Protein AF-A0A2W4P737-F1 (afdb_monomer)

Secondary structure (DSSP, 8-state):
-----HHHHHHHHHHHHHH--SS-EEEE---SPPPHHHHHHHHHHHTT--EESSS-TT-SEE-----PPTT--SS--S-SSS-EEE-SSTTEEEE------HHHHHHHHHHHHHHHHTT-HHHHHHHHHHHSTT---SSS---HHHHHHHHHHHGGGS----------------

Nearest PDB structures (foldseek):
  5bju-assembly1_B  TM=9.448E-01  e=8.259E-07  Campylobacter jejuni
  5bjw-assembly1_B  TM=9.122E-01  e=4.864E-07  Campylobacter jejuni
  5bju-assembly1_A  TM=9.156E-01  e=8.259E-07  Campylobacter jejuni
  7w3m-assembly1_W  TM=4.628E-01  e=6.540E+00  Homo sapiens

Foldseek 3Di:
DFDDDPVVVVVLVVVVVVVDPPPWDKFFQRDDDDDVVVVVQVVCVVVVFHECDPVRVVTDHYDDDPDADFPRDPDDDSDPDDAWDDDPDNRMITHDDDDDDPVVVVVLVVQLVVCVVVVVVVSNVVSCVVHPPPDDRPDPDDPVVVVVVVVVVVCVVDDDDDDPPPDDPDDDDD

pLDDT: mean 81.76, std 18.3, range [35.66, 97.19]

Structure (mmCIF, N/CA/C/O backbone):
data_AF-A0A2W4P737-F1
#
_entry.id   AF-A0A2W4P737-F1
#
loop_
_atom_site.group_PDB
_atom_site.id
_atom_site.type_symbol
_atom_site.label_atom_id
_atom_site.label_alt_id
_atom_site.label_comp_id
_atom_site.label_asym_id
_atom_site.label_entity_id
_atom_site.label_seq_id
_atom_site.pdbx_PDB_ins_code
_atom_site.Cartn_x
_atom_site.Cartn_y
_atom_site.Cartn_z
_atom_site.occupancy
_atom_site.B_iso_or_equiv
_atom_site.auth_seq_id
_atom_site.auth_comp_id
_atom_site.auth_asym_id
_atom_site.auth_atom_id
_atom_site.pdbx_PDB_model_num
ATOM 1 N N . ARG A 1 1 ? -3.225 -4.286 7.328 1.00 90.88 1 ARG A N 1
ATOM 2 C CA . ARG A 1 1 ? -2.790 -3.163 6.454 1.00 90.88 1 ARG A CA 1
ATOM 3 C C . ARG A 1 1 ? -1.693 -2.384 7.166 1.00 90.88 1 ARG A C 1
ATOM 5 O O . ARG A 1 1 ? -1.602 -2.495 8.383 1.00 90.88 1 ARG A O 1
ATOM 12 N N . TYR A 1 2 ? -0.887 -1.615 6.442 1.00 92.12 2 TYR A N 1
ATOM 13 C CA . TYR A 1 2 ? 0.085 -0.695 7.033 1.00 92.12 2 TYR A CA 1
ATOM 14 C C . TYR A 1 2 ? -0.472 0.723 7.023 1.00 92.12 2 TYR A C 1
ATOM 16 O O . TYR A 1 2 ? -1.213 1.083 6.109 1.00 92.12 2 TYR A O 1
ATOM 24 N N . PHE A 1 3 ? -0.137 1.504 8.043 1.00 92.56 3 PHE A N 1
ATOM 25 C CA . PHE A 1 3 ? -0.586 2.882 8.179 1.00 92.56 3 PHE A CA 1
ATOM 26 C C . PHE A 1 3 ? 0.599 3.746 8.577 1.00 92.56 3 PHE A C 1
ATOM 28 O O . PHE A 1 3 ? 1.434 3.338 9.377 1.00 92.56 3 PHE A O 1
ATOM 35 N N . MET A 1 4 ? 0.635 4.944 8.021 1.00 94.19 4 MET A N 1
ATOM 36 C CA . MET A 1 4 ? 1.578 5.998 8.356 1.00 94.19 4 MET A CA 1
ATOM 37 C C . MET A 1 4 ? 0.827 7.315 8.215 1.00 94.19 4 MET A C 1
ATOM 39 O O . MET A 1 4 ? -0.111 7.409 7.412 1.00 94.19 4 MET A O 1
ATOM 43 N N . THR A 1 5 ? 1.182 8.322 9.006 1.00 94.94 5 THR A N 1
ATOM 44 C CA . THR A 1 5 ? 0.545 9.628 8.847 1.00 94.94 5 THR A CA 1
ATOM 45 C C . THR A 1 5 ? 1.003 10.284 7.543 1.00 94.94 5 THR A C 1
ATOM 47 O O . THR A 1 5 ? 2.094 10.024 7.034 1.00 94.94 5 THR A O 1
ATOM 50 N N . ILE A 1 6 ? 0.164 11.157 6.985 1.00 96.56 6 ILE A N 1
ATOM 51 C CA . ILE A 1 6 ? 0.486 11.868 5.741 1.00 96.56 6 ILE A CA 1
ATOM 52 C C . ILE A 1 6 ? 1.785 12.687 5.870 1.00 96.56 6 ILE A C 1
ATOM 54 O O . ILE A 1 6 ? 2.612 12.591 4.957 1.00 96.56 6 ILE A O 1
ATOM 58 N N . PRO A 1 7 ? 2.019 13.463 6.953 1.00 96.88 7 PRO A N 1
ATOM 59 C CA . PRO A 1 7 ? 3.258 14.226 7.097 1.00 96.88 7 PRO A CA 1
ATOM 60 C C . PRO A 1 7 ? 4.503 13.337 7.159 1.00 96.88 7 PRO A C 1
ATOM 62 O O . PRO A 1 7 ? 5.482 13.637 6.481 1.00 96.88 7 PRO A O 1
ATOM 65 N N . GLU A 1 8 ? 4.447 12.225 7.901 1.00 95.06 8 GLU A N 1
ATOM 66 C CA . GLU A 1 8 ? 5.549 11.256 7.980 1.00 95.06 8 GLU A CA 1
ATOM 67 C C . GLU A 1 8 ? 5.875 10.680 6.599 1.00 95.06 8 GLU A C 1
ATOM 69 O O . GLU A 1 8 ? 7.014 10.774 6.143 1.00 95.06 8 GLU A O 1
ATOM 74 N N . ALA A 1 9 ? 4.869 10.155 5.891 1.00 95.06 9 ALA A N 1
ATOM 75 C CA . ALA A 1 9 ? 5.066 9.568 4.568 1.00 95.06 9 ALA A CA 1
ATOM 76 C C . ALA A 1 9 ? 5.629 10.593 3.574 1.00 95.06 9 ALA A C 1
ATOM 78 O O . ALA A 1 9 ? 6.574 10.307 2.841 1.00 95.06 9 ALA A O 1
ATOM 79 N N . SER A 1 10 ? 5.091 11.814 3.584 1.00 96.75 10 SER A N 1
ATOM 80 C CA . SER A 1 10 ? 5.538 12.888 2.691 1.00 96.75 10 SER A CA 1
ATOM 81 C C . SER A 1 10 ? 6.989 13.290 2.968 1.00 96.75 10 SER A C 1
ATOM 83 O O . SER A 1 10 ? 7.765 13.478 2.032 1.00 96.75 10 SER A O 1
ATOM 85 N N . GLN A 1 11 ? 7.380 13.386 4.242 1.00 96.31 11 GLN A N 1
ATOM 86 C CA . GLN A 1 11 ? 8.752 13.704 4.632 1.00 96.31 11 GLN A CA 1
ATOM 87 C C . GLN A 1 11 ? 9.732 12.615 4.184 1.00 96.31 11 GLN A C 1
ATOM 89 O O . GLN A 1 11 ? 10.778 12.936 3.616 1.00 96.31 11 GLN A O 1
ATOM 94 N N . LEU A 1 12 ? 9.377 11.342 4.377 1.00 95.88 12 LEU A N 1
ATOM 95 C CA . LEU A 1 12 ? 10.201 10.216 3.935 1.00 95.88 12 LEU A CA 1
ATOM 96 C C . LEU A 1 12 ? 10.351 10.177 2.410 1.00 95.88 12 LEU A C 1
ATOM 98 O O . LEU A 1 12 ? 11.446 9.929 1.914 1.00 95.88 12 LEU A O 1
ATOM 102 N N . VAL A 1 13 ? 9.288 10.482 1.659 1.00 95.75 13 VAL A N 1
ATOM 103 C CA . VAL A 1 13 ? 9.344 10.571 0.189 1.00 95.75 13 VAL A CA 1
ATOM 104 C C . VAL A 1 13 ? 10.296 11.680 -0.266 1.00 95.75 13 VAL A C 1
ATOM 106 O O . VAL A 1 13 ? 11.114 11.454 -1.158 1.00 95.75 13 VAL A O 1
ATOM 109 N N . LEU A 1 14 ? 10.239 12.862 0.357 1.00 96.12 14 LEU A N 1
ATOM 110 C CA . LEU A 1 14 ? 11.146 13.970 0.029 1.00 96.12 14 LEU A CA 1
ATOM 111 C C . LEU A 1 14 ? 12.608 13.624 0.340 1.00 96.12 14 LEU A C 1
ATOM 113 O O . LEU A 1 14 ? 13.496 13.900 -0.468 1.00 96.12 14 LEU A O 1
ATOM 117 N N . GLN A 1 15 ? 12.859 12.984 1.483 1.00 95.62 15 GLN A N 1
ATOM 118 C CA . GLN A 1 15 ? 14.195 12.524 1.862 1.00 95.62 15 GLN A CA 1
ATOM 119 C C . GLN A 1 15 ? 14.719 11.456 0.898 1.00 95.62 15 GLN A C 1
ATOM 121 O O . GLN A 1 15 ? 15.835 11.596 0.401 1.00 95.62 15 GLN A O 1
ATOM 126 N N . ALA A 1 16 ? 13.906 10.454 0.554 1.00 94.75 16 ALA A N 1
ATOM 127 C CA . ALA A 1 16 ? 14.262 9.439 -0.436 1.00 94.75 16 ALA A CA 1
ATOM 128 C C . ALA A 1 16 ? 14.607 10.077 -1.792 1.00 94.75 16 ALA A C 1
ATOM 130 O O . ALA A 1 16 ? 15.622 9.742 -2.400 1.00 94.75 16 ALA A O 1
ATOM 131 N N . GLY A 1 17 ? 13.817 11.068 -2.224 1.00 93.75 17 GLY A N 1
ATOM 132 C CA . GLY A 1 17 ? 14.089 11.843 -3.433 1.00 93.75 17 GLY A CA 1
ATOM 133 C C . GLY A 1 17 ? 15.436 12.571 -3.398 1.00 93.75 17 GLY A C 1
ATOM 134 O O . GLY A 1 17 ? 16.145 12.578 -4.399 1.00 93.75 17 GLY A O 1
ATOM 135 N N . SER A 1 18 ? 15.833 13.122 -2.246 1.00 93.94 1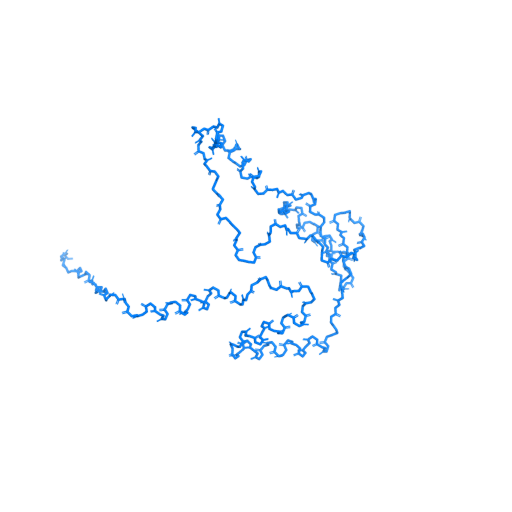8 SER A N 1
ATOM 136 C CA . SER A 1 18 ? 17.140 13.781 -2.087 1.00 93.94 18 SER A CA 1
ATOM 137 C C . SER A 1 18 ? 18.336 12.817 -2.126 1.00 93.94 18 SER A C 1
ATOM 139 O O . SER A 1 18 ? 19.442 13.229 -2.466 1.00 93.94 18 SER A O 1
ATOM 141 N N . MET A 1 19 ? 18.117 11.535 -1.807 1.00 92.25 19 MET A N 1
ATOM 142 C CA . MET A 1 19 ? 19.141 10.480 -1.814 1.00 92.25 19 MET A CA 1
ATOM 143 C C . MET A 1 19 ? 19.290 9.793 -3.178 1.00 92.25 19 MET A C 1
ATOM 145 O O . MET A 1 19 ? 20.258 9.058 -3.397 1.00 92.25 19 MET A O 1
ATOM 149 N N . ALA A 1 20 ? 18.327 9.993 -4.080 1.00 91.38 20 ALA A N 1
ATOM 150 C CA . ALA A 1 20 ? 18.249 9.297 -5.355 1.00 91.38 20 ALA A CA 1
ATOM 151 C C . ALA A 1 20 ? 19.401 9.686 -6.296 1.00 91.38 20 ALA A C 1
ATOM 153 O O . ALA A 1 20 ? 19.701 10.864 -6.495 1.00 91.38 20 ALA A O 1
ATOM 154 N N . LYS A 1 21 ? 20.009 8.685 -6.939 1.00 86.44 21 LYS A N 1
ATOM 155 C CA . LYS A 1 21 ? 21.045 8.852 -7.975 1.00 86.44 21 LYS A CA 1
ATOM 156 C C . LYS A 1 21 ? 20.550 8.474 -9.375 1.00 86.44 21 LYS A C 1
ATOM 158 O O . LYS A 1 21 ? 21.302 8.585 -10.340 1.00 86.44 21 LYS A O 1
ATOM 163 N N . GLY A 1 22 ? 19.276 8.096 -9.482 1.00 84.19 22 GLY A N 1
ATOM 164 C CA . GLY A 1 22 ? 18.598 7.733 -10.722 1.00 84.19 22 GLY A CA 1
ATOM 165 C C . GLY A 1 22 ? 18.408 6.223 -10.837 1.00 84.19 22 GLY A C 1
ATOM 166 O O . GLY A 1 22 ? 19.346 5.454 -10.665 1.00 84.19 22 GLY A O 1
ATOM 167 N N . GLY A 1 23 ? 17.173 5.802 -11.120 1.00 83.31 23 GLY A N 1
ATOM 168 C CA . GLY A 1 23 ? 16.805 4.384 -11.207 1.00 83.31 23 GLY A CA 1
ATOM 169 C C . GLY A 1 23 ? 16.661 3.670 -9.857 1.00 83.31 23 GLY A C 1
ATOM 170 O O . GLY A 1 23 ? 16.370 2.479 -9.844 1.00 83.31 23 GLY A O 1
ATOM 171 N N . ASP A 1 24 ? 16.840 4.372 -8.733 1.00 88.75 24 ASP A N 1
ATOM 172 C CA . ASP A 1 24 ? 16.618 3.806 -7.402 1.00 88.75 24 ASP A CA 1
ATOM 173 C C . ASP A 1 24 ? 15.117 3.603 -7.140 1.00 88.75 24 ASP A C 1
ATOM 175 O O . ASP A 1 24 ? 14.299 4.500 -7.363 1.00 88.75 24 ASP A O 1
ATOM 179 N N . VAL A 1 25 ? 14.768 2.433 -6.609 1.00 90.25 25 VAL A N 1
ATOM 180 C CA . VAL A 1 25 ? 13.436 2.144 -6.073 1.00 90.25 25 VAL A CA 1
ATOM 181 C C . VAL A 1 25 ? 13.541 2.162 -4.555 1.00 90.25 25 VAL A C 1
ATOM 183 O O . VAL A 1 25 ? 14.294 1.382 -3.974 1.00 90.25 25 VAL A O 1
ATOM 186 N N . PHE A 1 26 ? 12.808 3.061 -3.902 1.00 91.50 26 PHE A N 1
ATOM 187 C CA . PHE A 1 26 ? 12.788 3.151 -2.444 1.00 91.50 26 PHE A CA 1
ATOM 188 C C . PHE A 1 26 ? 11.542 2.495 -1.862 1.00 91.50 26 PHE A C 1
ATOM 190 O O . PHE A 1 26 ? 10.449 2.597 -2.418 1.00 91.50 26 PHE A O 1
ATOM 197 N N . VAL A 1 27 ? 11.718 1.856 -0.710 1.00 91.00 27 VAL A N 1
ATOM 198 C CA . VAL A 1 27 ? 10.652 1.254 0.087 1.00 91.00 27 VAL A CA 1
ATOM 199 C C . VAL A 1 27 ? 10.709 1.853 1.480 1.00 91.00 27 VAL A C 1
ATOM 201 O O . VAL A 1 27 ? 11.774 1.931 2.092 1.00 91.00 27 VAL A O 1
ATOM 204 N N . LEU A 1 28 ? 9.554 2.284 1.974 1.00 92.19 28 LEU A N 1
ATOM 205 C CA . LEU A 1 28 ? 9.437 2.855 3.306 1.00 92.19 28 LEU A CA 1
ATOM 206 C C . LEU A 1 28 ? 9.148 1.754 4.323 1.00 92.19 28 LEU A C 1
ATOM 208 O O . LEU A 1 28 ? 8.287 0.901 4.098 1.00 92.19 28 LEU A O 1
ATOM 212 N N . ASP A 1 29 ? 9.848 1.794 5.453 1.00 90.00 29 ASP A N 1
ATOM 213 C CA . ASP A 1 29 ? 9.465 0.989 6.606 1.00 90.00 29 ASP A CA 1
ATOM 214 C C . ASP A 1 29 ? 8.196 1.585 7.226 1.00 90.00 29 ASP A C 1
ATOM 216 O O . ASP A 1 29 ? 8.200 2.677 7.797 1.00 90.00 29 ASP A O 1
ATOM 220 N N . MET A 1 30 ? 7.092 0.854 7.086 1.00 90.62 30 MET A N 1
ATOM 221 C CA . MET A 1 30 ? 5.780 1.245 7.598 1.00 90.62 30 MET A CA 1
ATOM 222 C C . MET A 1 30 ? 5.506 0.687 9.004 1.00 90.62 30 MET A C 1
ATOM 224 O O . MET A 1 30 ? 4.382 0.782 9.505 1.00 90.62 30 MET A O 1
ATOM 228 N N . GLY A 1 31 ? 6.500 0.059 9.635 1.00 88.38 31 GLY A N 1
ATOM 229 C CA . GLY A 1 31 ? 6.384 -0.543 10.953 1.00 88.38 31 GLY A CA 1
ATOM 230 C C . GLY A 1 31 ? 5.480 -1.776 10.972 1.00 88.38 31 GLY A C 1
ATOM 231 O O . GLY A 1 31 ? 5.469 -2.601 10.058 1.00 88.38 31 GLY A O 1
ATOM 232 N N . LYS A 1 32 ? 4.727 -1.950 12.064 1.00 90.12 32 LYS A N 1
ATOM 233 C CA . LYS A 1 32 ? 3.882 -3.136 12.264 1.00 90.12 32 LYS A CA 1
ATOM 234 C C . LYS A 1 32 ? 2.541 -2.985 11.537 1.00 90.12 32 LYS A C 1
ATOM 236 O O . LYS A 1 32 ? 1.908 -1.935 11.652 1.00 90.12 32 LYS A O 1
ATOM 241 N N . PRO A 1 33 ? 2.048 -4.036 10.858 1.00 92.00 33 PRO A N 1
ATOM 242 C CA . PRO A 1 33 ? 0.722 -3.994 10.265 1.00 92.00 33 PRO A CA 1
ATOM 243 C C . PRO A 1 33 ? -0.351 -3.912 11.356 1.00 92.00 33 PRO A C 1
ATOM 245 O O . PRO A 1 33 ? -0.258 -4.552 12.403 1.00 92.00 33 PRO A O 1
ATOM 248 N N . VAL A 1 34 ? -1.411 -3.165 11.069 1.00 91.88 34 VAL A N 1
ATOM 249 C CA . VAL A 1 34 ? -2.599 -3.030 11.913 1.00 91.88 34 VAL A CA 1
ATOM 250 C C . VAL A 1 34 ? -3.720 -3.900 11.343 1.00 91.88 34 VAL A C 1
ATOM 252 O O . VAL A 1 34 ? -3.975 -3.901 10.126 1.00 91.88 34 VAL A O 1
ATOM 255 N N . LYS A 1 35 ? -4.392 -4.655 12.219 1.00 93.94 35 LYS A N 1
ATOM 256 C CA . LYS A 1 35 ? -5.599 -5.411 11.870 1.00 93.94 35 LYS A CA 1
ATOM 257 C C . LYS A 1 35 ? -6.779 -4.452 11.726 1.00 93.94 35 LYS A C 1
ATOM 259 O O . LYS A 1 35 ? -6.987 -3.585 12.569 1.00 93.94 35 LYS A O 1
ATOM 264 N N . ILE A 1 36 ? -7.561 -4.624 10.663 1.00 94.50 36 ILE A N 1
ATOM 265 C CA . ILE A 1 36 ? -8.721 -3.760 10.395 1.00 94.50 36 ILE A CA 1
ATOM 266 C C . ILE A 1 36 ? -9.813 -3.941 11.455 1.00 94.50 36 ILE A C 1
ATOM 268 O O . ILE A 1 36 ? -10.448 -2.962 11.831 1.00 94.50 36 ILE A O 1
ATOM 272 N N . GLU A 1 37 ? -9.973 -5.151 11.998 1.00 94.56 37 GLU A N 1
ATOM 273 C CA . GLU A 1 37 ? -10.891 -5.402 13.115 1.00 94.56 37 GLU A CA 1
ATOM 274 C C . GLU A 1 37 ? -10.530 -4.562 14.351 1.00 94.56 37 GLU A C 1
ATOM 276 O O . GLU A 1 37 ? -11.380 -3.848 14.883 1.00 94.56 37 GLU A O 1
ATOM 281 N N . ASP A 1 38 ? -9.259 -4.588 14.770 1.00 94.94 38 ASP A N 1
ATOM 282 C CA . ASP A 1 38 ? -8.784 -3.823 15.930 1.00 94.94 38 ASP A CA 1
ATOM 283 C C . ASP A 1 38 ? -8.986 -2.317 15.721 1.00 94.94 38 ASP A C 1
ATOM 285 O O . ASP A 1 38 ? -9.385 -1.600 16.642 1.00 94.94 38 ASP A O 1
ATOM 289 N N . LEU A 1 39 ? -8.748 -1.836 14.495 1.00 95.25 39 LEU A N 1
ATOM 290 C CA . LEU A 1 39 ? -8.988 -0.444 14.125 1.00 95.25 39 LEU A CA 1
ATOM 291 C C . LEU A 1 39 ? -10.473 -0.079 14.242 1.00 95.25 39 LEU A C 1
ATOM 293 O O . LEU A 1 39 ? -10.793 0.925 14.876 1.00 95.25 39 LEU A O 1
ATOM 297 N N . ALA A 1 40 ? -11.373 -0.895 13.687 1.00 95.94 40 ALA A N 1
ATOM 298 C CA . ALA A 1 40 ? -12.815 -0.660 13.744 1.00 95.94 40 ALA A C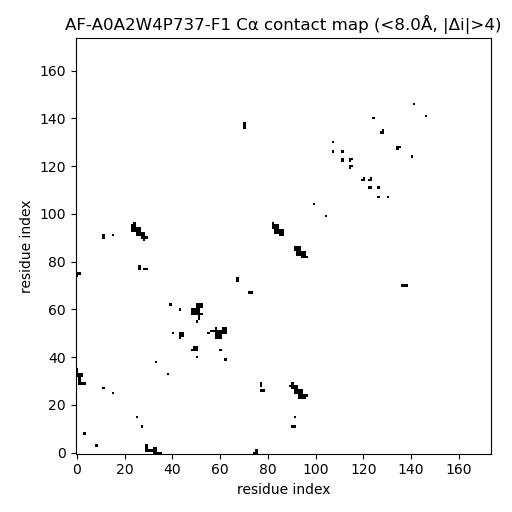A 1
ATOM 299 C C . ALA A 1 40 ? -13.321 -0.618 15.193 1.00 95.94 40 ALA A C 1
ATOM 301 O O . ALA A 1 40 ? -13.988 0.339 15.589 1.00 95.94 40 ALA A O 1
ATOM 302 N N . ARG A 1 41 ? -12.921 -1.596 16.018 1.00 96.12 41 ARG A N 1
ATOM 303 C CA . ARG A 1 41 ? -13.245 -1.607 17.452 1.00 96.12 41 ARG A CA 1
ATOM 304 C C . ARG A 1 41 ? -12.724 -0.346 18.129 1.00 96.12 41 ARG A C 1
ATOM 306 O O . ARG A 1 41 ? -13.470 0.306 18.852 1.00 96.12 41 ARG A O 1
ATOM 313 N N . ARG A 1 42 ? -11.470 0.044 17.888 1.00 95.88 42 ARG A N 1
ATOM 314 C CA . ARG A 1 42 ? -10.889 1.248 18.499 1.00 95.88 42 ARG A CA 1
ATOM 315 C C . ARG A 1 42 ? -11.627 2.524 18.096 1.00 95.88 42 ARG A C 1
ATOM 317 O O . ARG A 1 42 ? -11.829 3.380 18.950 1.00 95.88 42 ARG A O 1
ATOM 324 N N . MET A 1 43 ? -12.053 2.644 16.840 1.00 96.75 43 MET A N 1
ATOM 325 C CA . MET A 1 43 ? -12.845 3.787 16.373 1.00 96.75 43 MET A CA 1
ATOM 326 C C . MET A 1 43 ? -14.190 3.890 17.099 1.00 96.75 43 MET A C 1
ATOM 328 O O . MET A 1 43 ? -14.549 4.984 17.520 1.00 96.75 43 MET A O 1
ATOM 332 N N . ILE A 1 44 ? -14.888 2.768 17.303 1.00 97.00 44 ILE A N 1
ATOM 333 C CA . ILE A 1 44 ? -16.156 2.728 18.054 1.00 97.00 44 ILE A CA 1
ATOM 334 C C . ILE A 1 44 ? -15.949 3.255 19.484 1.00 97.00 44 ILE A C 1
ATOM 336 O O . ILE A 1 44 ? -16.623 4.197 19.899 1.00 97.00 44 ILE A O 1
ATOM 340 N N . HI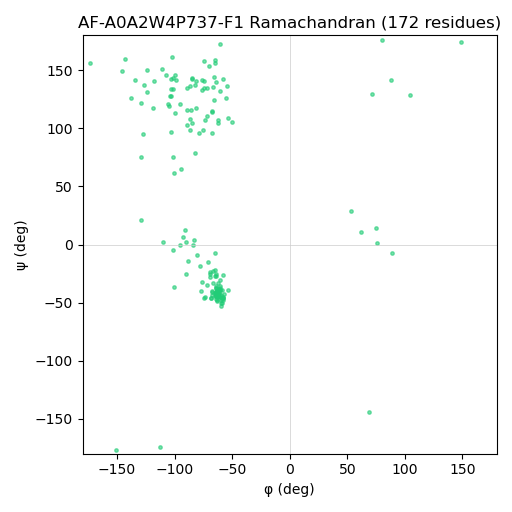S A 1 45 ? -14.939 2.738 20.193 1.00 95.81 45 HIS A N 1
ATOM 341 C CA . HIS A 1 45 ? -14.637 3.167 21.564 1.00 95.81 45 HIS A CA 1
ATOM 342 C C . HIS A 1 45 ? -14.215 4.641 21.655 1.00 95.81 45 HIS A C 1
ATOM 344 O O . HIS A 1 45 ? -14.586 5.329 22.602 1.00 95.81 45 HIS A O 1
ATOM 350 N N . LEU A 1 46 ? -13.450 5.150 20.681 1.00 96.31 46 LEU A N 1
ATOM 351 C CA . LEU A 1 46 ? -13.032 6.559 20.648 1.00 96.31 46 LEU A CA 1
ATOM 352 C C . LEU A 1 46 ? -14.210 7.527 20.488 1.00 96.31 46 LEU A C 1
ATOM 354 O O . LEU A 1 46 ? -14.114 8.667 20.931 1.00 96.31 46 LEU A O 1
ATOM 358 N N . MET A 1 47 ? -15.314 7.072 19.893 1.00 96.06 47 MET A N 1
ATOM 359 C CA . MET A 1 47 ? -16.557 7.842 19.794 1.00 96.06 47 MET A CA 1
ATOM 360 C C . MET A 1 47 ? -17.426 7.733 21.056 1.00 96.06 47 MET A C 1
ATOM 362 O O . MET A 1 47 ? -18.526 8.276 21.083 1.00 96.06 47 MET A O 1
ATOM 366 N N . GLY A 1 48 ? -16.949 7.045 22.101 1.00 96.06 48 GLY A N 1
ATOM 367 C CA . GLY A 1 48 ? -17.696 6.812 23.339 1.00 96.06 48 GLY A CA 1
ATOM 368 C C . GLY A 1 48 ? -18.798 5.760 23.208 1.00 96.06 48 GLY A C 1
ATOM 369 O O . GLY A 1 48 ? -19.657 5.683 24.081 1.00 96.06 48 GLY A O 1
ATOM 370 N N . LEU A 1 49 ? -18.782 4.970 22.132 1.00 97.19 49 LEU A N 1
ATOM 371 C CA . LEU A 1 49 ? -19.762 3.926 21.847 1.00 97.19 49 LEU A CA 1
ATOM 372 C C . LEU A 1 49 ? -19.191 2.545 22.175 1.00 97.19 49 LEU A C 1
ATOM 374 O O . LEU A 1 49 ? -17.975 2.349 22.261 1.00 97.19 49 LEU A O 1
ATOM 378 N N . THR A 1 50 ? -20.077 1.571 22.336 1.00 96.56 50 THR A N 1
ATOM 379 C CA . THR A 1 50 ? -19.730 0.188 22.659 1.00 96.56 50 THR A CA 1
ATOM 380 C C . THR A 1 50 ? -19.940 -0.736 21.466 1.00 96.56 50 THR A C 1
ATOM 382 O O . THR A 1 50 ? -20.837 -0.554 20.641 1.00 96.56 50 THR A O 1
ATOM 385 N N . VAL A 1 51 ? -19.076 -1.745 21.357 1.00 96.69 51 VAL A N 1
ATOM 386 C CA . VAL A 1 51 ? -19.225 -2.778 20.330 1.00 96.69 51 VAL A CA 1
ATOM 387 C C . VAL A 1 51 ? -20.334 -3.731 20.757 1.00 96.69 51 VAL A C 1
ATOM 389 O O . VAL A 1 51 ? -20.353 -4.190 21.901 1.00 96.69 51 VAL A O 1
ATOM 392 N N . LYS A 1 52 ? -21.237 -4.029 19.827 1.00 96.69 52 LYS A N 1
ATOM 393 C CA . LYS A 1 52 ? -22.260 -5.058 19.964 1.00 96.69 52 LYS A CA 1
ATOM 394 C C . LYS A 1 52 ? -21.681 -6.407 19.550 1.00 96.69 52 LYS A C 1
ATOM 396 O O . LYS A 1 52 ? -21.303 -6.587 18.391 1.00 96.69 52 LYS A O 1
ATOM 401 N N . ASP A 1 53 ? -21.593 -7.334 20.497 1.00 93.94 53 ASP A N 1
ATOM 402 C CA . ASP A 1 53 ? -21.122 -8.706 20.284 1.00 93.94 53 ASP A CA 1
ATOM 403 C C . ASP A 1 53 ? -21.771 -9.685 21.280 1.00 93.94 53 ASP A C 1
ATOM 405 O O . ASP A 1 53 ? -22.637 -9.306 22.065 1.00 93.94 53 ASP A O 1
ATOM 409 N N . GLU A 1 54 ? -21.381 -10.962 21.248 1.00 92.75 54 GLU A N 1
ATOM 410 C CA . GLU A 1 54 ? -21.958 -12.006 22.113 1.00 92.75 54 GLU A CA 1
ATOM 411 C C . GLU A 1 54 ? -21.825 -11.709 23.616 1.00 92.75 54 GLU A C 1
ATOM 413 O O . GLU A 1 54 ? -22.625 -12.198 24.414 1.00 92.75 54 GLU A O 1
ATOM 418 N N . ARG A 1 55 ? -20.813 -10.928 24.019 1.00 93.12 55 ARG A N 1
ATOM 419 C CA . ARG A 1 55 ? -20.577 -10.560 25.423 1.00 93.12 55 ARG A CA 1
ATOM 420 C C . ARG A 1 55 ? -21.293 -9.270 25.805 1.00 93.12 55 ARG A C 1
ATOM 422 O O . ARG A 1 55 ? -21.580 -9.080 26.983 1.00 93.12 55 ARG A O 1
ATOM 429 N N . ASN A 1 56 ? -21.564 -8.406 24.830 1.00 93.62 56 ASN A N 1
ATOM 430 C CA . ASN A 1 56 ? -22.293 -7.155 24.995 1.00 93.62 56 ASN A CA 1
ATOM 431 C C . ASN A 1 56 ? -23.430 -7.051 23.958 1.00 93.62 56 ASN A C 1
ATOM 433 O O . ASN A 1 56 ? -23.302 -6.318 22.970 1.00 93.62 56 ASN A O 1
ATOM 437 N N . PRO A 1 57 ? -24.539 -7.794 24.146 1.00 93.94 57 PRO A N 1
ATOM 438 C CA . PRO A 1 57 ? -25.636 -7.831 23.178 1.00 93.94 57 PRO A CA 1
ATOM 439 C C . PRO A 1 57 ? -26.377 -6.492 23.053 1.00 93.94 57 PRO A C 1
ATOM 441 O O . PRO A 1 57 ? -26.964 -6.226 22.004 1.00 93.94 57 PRO A O 1
ATOM 444 N N . ASP A 1 58 ? -26.307 -5.641 24.079 1.00 95.69 58 ASP A N 1
ATOM 445 C CA . ASP A 1 58 ? -26.922 -4.308 24.119 1.00 95.69 58 ASP A CA 1
ATOM 446 C C . ASP A 1 58 ? -25.985 -3.195 23.607 1.00 95.69 58 ASP A C 1
ATOM 448 O O . ASP A 1 58 ? -26.256 -2.013 23.807 1.00 95.69 58 ASP A O 1
ATOM 452 N N . GLY A 1 59 ? -24.867 -3.555 22.964 1.00 94.56 59 GLY A N 1
ATOM 453 C CA . GLY A 1 59 ? -23.918 -2.584 22.427 1.00 94.56 59 GLY A CA 1
ATOM 454 C C . GLY A 1 59 ? -24.480 -1.716 21.296 1.00 94.56 59 GLY A C 1
ATOM 455 O O . GLY A 1 59 ? -25.432 -2.086 20.605 1.00 94.56 59 GLY A O 1
ATOM 456 N N . ASP A 1 60 ? -23.843 -0.568 21.072 1.00 97.06 60 ASP A N 1
ATOM 457 C CA . ASP A 1 60 ? -24.328 0.463 20.146 1.00 97.06 60 ASP A CA 1
ATOM 458 C C . ASP A 1 60 ? -24.077 0.120 18.669 1.00 97.06 60 ASP A C 1
ATOM 460 O O . ASP A 1 60 ? -24.914 0.396 17.808 1.00 97.06 60 ASP A O 1
ATOM 464 N N . ILE A 1 61 ? -22.908 -0.456 18.354 1.00 96.88 61 ILE A N 1
ATOM 465 C CA . ILE A 1 61 ? -22.461 -0.697 16.971 1.00 96.88 61 ILE A CA 1
ATOM 466 C C . ILE A 1 61 ? -22.018 -2.148 16.780 1.00 96.88 61 ILE A C 1
ATOM 468 O O . ILE A 1 61 ? -21.068 -2.612 17.409 1.00 96.88 61 ILE A O 1
ATOM 472 N N . GLU A 1 62 ? -22.655 -2.843 15.840 1.00 96.25 62 GLU A N 1
ATOM 473 C CA . GLU A 1 62 ? -22.279 -4.191 15.400 1.00 96.25 62 GLU A CA 1
ATOM 474 C C . GLU A 1 62 ? -21.186 -4.160 14.319 1.00 96.25 62 GLU A C 1
ATOM 476 O O . GLU A 1 62 ? -21.198 -3.312 13.424 1.00 96.25 62 GLU A O 1
ATOM 481 N N . ILE A 1 63 ? -20.253 -5.115 14.374 1.00 95.00 63 ILE A N 1
ATOM 482 C CA . ILE A 1 63 ? -19.241 -5.323 13.329 1.00 95.00 63 ILE A CA 1
ATOM 483 C C . ILE A 1 63 ? -19.685 -6.476 12.428 1.00 95.00 63 ILE A C 1
ATOM 485 O O . ILE A 1 63 ? -19.699 -7.631 12.848 1.00 95.00 63 ILE A O 1
ATOM 489 N N . VAL A 1 64 ? -19.989 -6.164 11.167 1.00 94.88 64 VAL A N 1
ATOM 490 C CA . VAL A 1 64 ? -20.413 -7.146 10.159 1.00 94.88 64 VAL A CA 1
ATOM 491 C C . VAL A 1 64 ? -19.274 -7.437 9.183 1.00 94.88 64 VAL A C 1
ATOM 493 O O . VAL A 1 64 ? -18.711 -6.528 8.572 1.00 94.88 64 VAL A O 1
ATOM 496 N N . TYR A 1 65 ? -18.961 -8.718 8.990 1.00 94.00 65 TYR A N 1
ATOM 497 C CA . TYR A 1 65 ? -17.952 -9.169 8.033 1.00 94.00 65 TYR A CA 1
ATOM 498 C C . TYR A 1 65 ? -18.577 -9.405 6.655 1.00 94.00 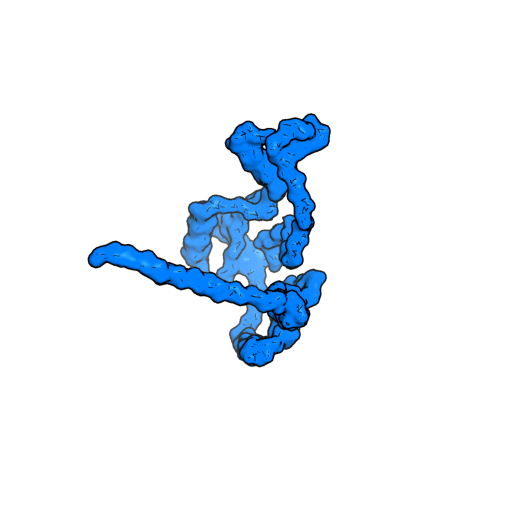65 TYR A C 1
ATOM 500 O O . TYR A 1 65 ? -19.392 -10.306 6.480 1.00 94.00 65 TYR A O 1
ATOM 508 N N . THR A 1 66 ? -18.168 -8.620 5.658 1.00 93.06 66 THR A N 1
ATOM 509 C CA . THR A 1 66 ? -18.700 -8.688 4.282 1.00 93.06 66 THR A CA 1
ATOM 510 C C . THR A 1 66 ? -17.863 -9.546 3.328 1.00 93.06 66 THR A C 1
ATOM 512 O O . THR A 1 66 ? -18.223 -9.700 2.163 1.00 93.06 66 THR A O 1
ATOM 515 N N . GLY A 1 67 ? -16.766 -10.133 3.814 1.00 91.06 67 GLY A N 1
ATOM 516 C CA . GLY A 1 67 ? -15.809 -10.881 2.997 1.00 91.06 67 GLY A CA 1
ATOM 517 C C . GLY A 1 67 ? -14.829 -9.982 2.233 1.00 91.06 67 GLY A C 1
ATOM 518 O O . GLY A 1 67 ? -14.893 -8.755 2.297 1.00 91.06 67 GLY A O 1
ATOM 519 N N . LEU A 1 68 ? -13.880 -10.607 1.535 1.00 87.12 68 LEU A N 1
ATOM 520 C CA . LEU A 1 68 ? -12.896 -9.908 0.704 1.00 87.12 68 LEU A CA 1
ATOM 521 C C . LEU A 1 68 ? -13.499 -9.553 -0.655 1.00 87.12 68 LEU A C 1
ATOM 523 O O . LEU A 1 68 ? -14.211 -10.359 -1.260 1.00 87.12 68 LEU A O 1
ATOM 527 N N . ARG A 1 69 ? -13.180 -8.362 -1.167 1.00 86.31 69 ARG A N 1
ATOM 528 C CA . ARG A 1 69 ? -13.523 -8.001 -2.548 1.00 86.31 69 ARG A CA 1
ATOM 529 C C . ARG A 1 69 ? -12.596 -8.728 -3.532 1.00 86.31 69 ARG A C 1
ATOM 531 O O . ARG A 1 69 ? -11.487 -9.111 -3.157 1.00 86.31 69 ARG A O 1
ATOM 538 N N . PRO A 1 70 ? -13.000 -8.908 -4.801 1.00 80.50 70 PRO A N 1
ATOM 539 C CA . PRO A 1 70 ? -12.120 -9.497 -5.804 1.00 80.50 70 PRO A CA 1
ATOM 540 C C . PRO A 1 70 ? -10.782 -8.758 -5.906 1.00 80.50 70 PRO A C 1
ATOM 542 O O . PRO A 1 70 ? -10.758 -7.528 -5.921 1.00 80.50 70 PRO A O 1
ATOM 545 N N . ALA A 1 71 ? -9.688 -9.521 -5.984 1.00 80.50 71 ALA A N 1
ATOM 546 C CA . ALA A 1 71 ? -8.305 -9.031 -5.988 1.00 80.50 71 ALA A CA 1
ATOM 547 C C . ALA A 1 71 ? -7.864 -8.268 -4.718 1.00 80.50 71 ALA A C 1
ATOM 549 O O . ALA A 1 71 ? -6.784 -7.676 -4.696 1.00 80.50 71 ALA A O 1
ATOM 550 N N . GLU A 1 72 ? -8.657 -8.288 -3.643 1.00 84.81 72 GLU A N 1
ATOM 551 C CA . GLU A 1 72 ? -8.257 -7.717 -2.362 1.00 84.81 72 GLU A CA 1
ATOM 552 C C . GLU A 1 72 ? -7.373 -8.696 -1.583 1.00 84.81 72 GLU A C 1
ATOM 554 O O . GLU A 1 72 ? -7.811 -9.772 -1.181 1.00 84.81 72 GLU A O 1
ATOM 559 N N . LYS A 1 73 ? -6.125 -8.301 -1.311 1.00 83.19 73 LYS A N 1
ATOM 560 C CA . LYS A 1 73 ? -5.217 -9.094 -0.476 1.00 83.19 73 LYS A CA 1
ATOM 561 C C . LYS A 1 73 ? -5.606 -8.999 1.001 1.00 83.19 73 LYS A C 1
ATOM 563 O O . LYS A 1 73 ? -5.900 -7.907 1.496 1.00 83.19 73 LYS A O 1
ATOM 568 N N . LEU A 1 74 ? -5.518 -10.103 1.745 1.00 82.75 74 LEU A N 1
ATOM 569 C CA . LEU A 1 74 ? -5.691 -10.093 3.207 1.00 82.75 74 LEU A CA 1
ATOM 570 C C . LEU A 1 74 ? -4.491 -9.442 3.925 1.00 82.75 74 LEU A C 1
ATOM 572 O O . LEU A 1 74 ? -4.663 -8.726 4.914 1.00 82.75 74 LEU A O 1
ATOM 576 N N . TYR A 1 75 ? -3.289 -9.631 3.377 1.00 82.81 75 TYR A N 1
ATOM 577 C CA . TYR A 1 75 ? -2.038 -9.049 3.860 1.00 82.81 75 TYR A CA 1
ATOM 578 C C . TYR A 1 75 ? -1.329 -8.317 2.720 1.00 82.81 75 TYR A C 1
ATOM 580 O O . TYR A 1 75 ? -1.273 -8.820 1.602 1.00 82.81 75 TYR A O 1
ATOM 588 N N . GLU A 1 76 ? -0.800 -7.131 3.009 1.00 82.38 76 GLU A N 1
ATOM 589 C CA . GLU A 1 76 ? 0.086 -6.428 2.078 1.00 82.38 76 GLU A CA 1
ATOM 590 C C . GLU A 1 76 ? 1.515 -6.927 2.268 1.00 82.38 76 GLU A C 1
ATOM 592 O O . GLU A 1 76 ? 1.946 -7.163 3.397 1.00 82.38 76 GLU A O 1
ATOM 597 N N . GLU A 1 77 ? 2.256 -7.037 1.174 1.00 75.50 77 GLU A N 1
ATOM 598 C CA . GLU A 1 77 ? 3.690 -7.308 1.190 1.00 75.50 77 GLU A CA 1
ATOM 599 C C . GLU A 1 77 ? 4.409 -5.958 1.099 1.00 75.50 77 GLU A C 1
ATOM 601 O O . GLU A 1 77 ? 4.197 -5.216 0.143 1.00 75.50 77 GLU A O 1
ATOM 606 N N . LEU A 1 78 ? 5.241 -5.611 2.088 1.00 66.19 78 LEU A N 1
ATOM 607 C CA . LEU A 1 78 ? 6.060 -4.389 2.009 1.00 66.19 78 LEU A CA 1
ATOM 608 C C . LEU A 1 78 ? 7.166 -4.507 0.953 1.00 66.19 78 LEU A C 1
ATOM 610 O O . LEU A 1 78 ? 7.634 -3.496 0.441 1.00 66.19 78 LEU A O 1
ATOM 614 N N . LEU A 1 79 ? 7.591 -5.734 0.642 1.00 64.88 79 LEU A N 1
ATOM 615 C CA . LEU A 1 79 ? 8.696 -6.028 -0.260 1.00 64.88 79 LEU A CA 1
ATOM 616 C C . LEU A 1 79 ? 8.328 -7.196 -1.169 1.00 64.88 79 LEU A C 1
ATOM 618 O O . LEU A 1 79 ? 7.986 -8.274 -0.686 1.00 64.88 79 LEU A O 1
ATOM 622 N N . ILE A 1 80 ? 8.454 -6.993 -2.480 1.00 57.44 80 ILE A N 1
ATOM 623 C CA . ILE A 1 80 ? 8.365 -8.060 -3.480 1.00 57.44 80 ILE A CA 1
ATOM 624 C C . ILE A 1 80 ? 9.797 -8.536 -3.765 1.00 57.44 80 ILE A C 1
ATOM 626 O O . ILE A 1 80 ? 10.333 -8.346 -4.844 1.00 57.44 80 ILE A O 1
ATOM 630 N N . GLY A 1 81 ? 10.461 -9.118 -2.763 1.00 59.84 81 GLY A N 1
ATOM 631 C CA . GLY A 1 81 ? 11.822 -9.634 -2.924 1.00 59.84 81 GLY A CA 1
ATOM 632 C C . GLY A 1 81 ? 12.672 -9.567 -1.661 1.00 59.84 81 GLY A C 1
ATOM 633 O O . GLY A 1 81 ? 12.273 -9.023 -0.635 1.00 59.84 81 GLY A O 1
ATOM 634 N N . THR A 1 82 ? 13.873 -10.141 -1.740 1.00 61.28 82 THR A N 1
ATOM 635 C CA . THR A 1 82 ? 14.845 -10.192 -0.633 1.00 61.28 82 THR A CA 1
ATOM 636 C C . THR A 1 82 ? 15.967 -9.163 -0.765 1.00 61.28 82 THR A C 1
ATOM 638 O O . THR A 1 82 ? 16.810 -9.066 0.121 1.00 61.28 82 THR A O 1
ATOM 641 N N . ASN A 1 83 ? 16.022 -8.420 -1.874 1.00 71.69 83 ASN A N 1
ATOM 642 C CA . ASN A 1 83 ? 17.205 -7.658 -2.263 1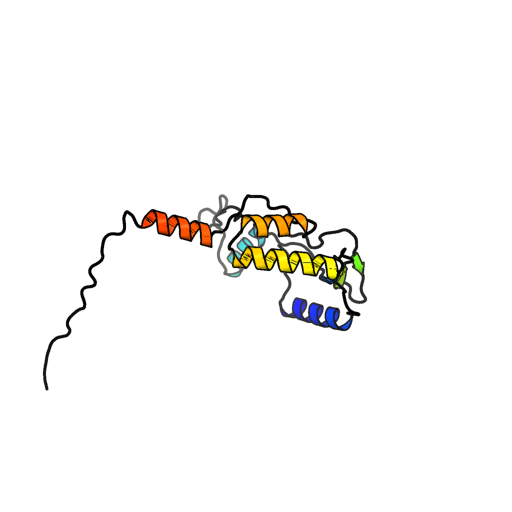.00 71.69 83 ASN A CA 1
ATOM 643 C C . ASN A 1 83 ? 17.077 -6.170 -1.908 1.00 71.69 83 ASN A C 1
ATOM 645 O O . ASN A 1 83 ? 17.069 -5.294 -2.774 1.00 71.69 83 ASN A O 1
ATOM 649 N N . VAL A 1 84 ? 16.946 -5.896 -0.609 1.00 80.88 84 VAL A N 1
ATOM 650 C CA . VAL A 1 84 ? 16.938 -4.534 -0.066 1.00 80.88 84 VAL A CA 1
ATOM 651 C C . VAL A 1 84 ? 18.264 -4.187 0.590 1.00 80.88 84 VAL A C 1
ATOM 653 O O . VAL A 1 84 ? 18.887 -5.000 1.268 1.00 80.88 84 VAL A O 1
ATOM 656 N N . THR A 1 85 ? 18.679 -2.941 0.406 1.00 86.12 85 THR A N 1
ATOM 657 C CA . THR A 1 85 ? 19.838 -2.344 1.070 1.00 86.12 85 THR A CA 1
ATOM 658 C C . THR A 1 85 ? 19.372 -1.170 1.921 1.00 86.12 85 THR A C 1
ATOM 660 O O . THR A 1 85 ? 18.469 -0.432 1.523 1.00 86.12 85 THR A O 1
ATOM 663 N N . GLY A 1 86 ? 19.954 -1.004 3.109 1.00 88.19 86 GLY A N 1
ATOM 664 C CA . GLY A 1 86 ? 19.675 0.162 3.948 1.00 88.19 86 GLY A CA 1
ATOM 665 C C . GLY A 1 86 ? 20.147 1.461 3.289 1.00 88.19 86 GLY A C 1
ATOM 666 O O . GLY A 1 86 ? 21.044 1.449 2.443 1.00 88.19 86 GLY A O 1
ATOM 667 N N . THR A 1 87 ? 19.545 2.580 3.688 1.00 91.19 87 THR A N 1
ATOM 668 C CA . THR A 1 87 ? 20.016 3.930 3.343 1.00 91.19 87 THR A CA 1
ATOM 669 C C . THR A 1 87 ? 20.524 4.649 4.597 1.00 91.19 87 THR A C 1
ATOM 671 O O . THR A 1 87 ? 20.595 4.058 5.674 1.00 91.19 87 THR A O 1
ATOM 674 N N . GLU A 1 88 ? 20.877 5.929 4.472 1.00 90.62 88 GLU A N 1
ATOM 675 C CA . GLU A 1 88 ? 21.247 6.777 5.612 1.00 90.62 88 GLU A CA 1
ATOM 676 C C . GLU A 1 88 ? 20.077 7.014 6.583 1.00 90.62 88 GLU A C 1
ATOM 678 O O . GLU A 1 88 ? 20.305 7.311 7.755 1.00 90.62 88 GLU A O 1
ATOM 683 N N . HIS A 1 89 ? 18.828 6.858 6.126 1.00 93.44 89 HIS A N 1
ATOM 684 C CA . HIS A 1 89 ? 17.645 6.976 6.973 1.00 93.44 89 HIS A CA 1
ATOM 685 C C . HIS A 1 89 ? 17.074 5.588 7.306 1.00 93.44 89 HIS A C 1
ATOM 687 O O . HIS A 1 89 ? 16.763 4.823 6.393 1.00 93.44 89 HIS A O 1
ATOM 693 N N . PRO A 1 90 ? 16.844 5.254 8.590 1.00 91.81 90 PRO A N 1
ATOM 694 C CA . PRO A 1 90 ? 16.453 3.902 9.005 1.00 91.81 90 PRO A CA 1
ATOM 695 C C . PRO A 1 90 ? 15.092 3.458 8.454 1.00 91.81 90 PRO A C 1
ATOM 697 O O . PRO A 1 90 ? 14.868 2.269 8.268 1.00 91.81 90 PRO A O 1
ATOM 700 N N . MET A 1 91 ? 14.196 4.407 8.167 1.00 92.00 91 MET A N 1
ATOM 701 C CA . MET A 1 91 ? 12.874 4.119 7.591 1.00 92.00 91 MET A CA 1
ATOM 702 C C . MET A 1 91 ? 12.844 4.125 6.058 1.00 92.00 91 MET A C 1
ATOM 704 O O . MET A 1 91 ? 11.772 3.984 5.475 1.00 92.00 91 MET A O 1
ATOM 708 N N . ILE A 1 92 ? 13.986 4.338 5.399 1.00 93.38 92 ILE A N 1
ATOM 709 C CA . ILE A 1 92 ? 14.082 4.358 3.939 1.00 93.38 92 ILE A CA 1
ATOM 710 C C . ILE A 1 92 ? 15.036 3.241 3.530 1.00 93.38 92 ILE A C 1
ATOM 712 O O . ILE A 1 92 ? 16.218 3.237 3.872 1.00 93.38 92 ILE A O 1
ATOM 716 N N . MET A 1 93 ? 14.517 2.278 2.784 1.00 91.69 93 MET A N 1
ATOM 717 C CA . MET A 1 93 ? 15.282 1.175 2.216 1.00 91.69 93 MET A CA 1
ATOM 718 C C . MET A 1 93 ? 15.341 1.342 0.705 1.00 91.69 93 MET A C 1
ATOM 720 O O . MET A 1 93 ? 14.419 1.881 0.095 1.00 91.69 93 MET A O 1
ATOM 724 N N . ARG A 1 94 ? 16.407 0.850 0.082 1.00 90.44 94 ARG A N 1
ATOM 725 C CA . ARG A 1 94 ? 16.527 0.791 -1.373 1.00 90.44 94 ARG A CA 1
ATOM 726 C C . ARG A 1 94 ? 16.353 -0.643 -1.852 1.00 90.44 94 ARG A C 1
ATOM 728 O O . ARG A 1 94 ? 17.134 -1.512 -1.464 1.00 90.44 94 ARG A O 1
ATOM 735 N N . ALA A 1 95 ? 15.367 -0.866 -2.709 1.00 88.50 95 ALA A N 1
ATOM 736 C CA . ALA A 1 95 ? 15.128 -2.129 -3.386 1.00 88.50 95 ALA A CA 1
ATOM 737 C C . ALA A 1 95 ? 15.943 -2.211 -4.683 1.00 88.50 95 ALA A C 1
ATOM 739 O O . ALA A 1 95 ? 16.029 -1.248 -5.448 1.00 88.50 95 ALA A O 1
ATOM 740 N N . ILE A 1 96 ? 16.550 -3.374 -4.916 1.00 81.75 96 ILE A N 1
ATOM 741 C CA . ILE A 1 96 ? 17.226 -3.708 -6.169 1.00 81.75 96 ILE A CA 1
ATOM 742 C C . ILE A 1 96 ? 16.301 -4.637 -6.945 1.00 81.75 96 ILE A C 1
ATOM 744 O O . ILE A 1 96 ? 16.286 -5.847 -6.715 1.00 81.75 96 ILE A O 1
ATOM 748 N N . GLU A 1 97 ? 15.540 -4.051 -7.862 1.00 79.31 97 GLU A N 1
ATOM 749 C CA . GLU A 1 97 ? 14.599 -4.778 -8.708 1.00 79.31 97 GLU A CA 1
ATOM 750 C C . GLU A 1 97 ? 15.203 -5.050 -10.092 1.00 79.31 97 GLU A C 1
ATOM 752 O O . GLU A 1 97 ? 15.890 -4.187 -10.656 1.00 79.31 97 GLU A O 1
ATOM 757 N N . PRO A 1 98 ? 14.955 -6.232 -10.681 1.00 80.12 98 PRO A N 1
ATOM 758 C CA . PRO A 1 98 ? 15.280 -6.462 -12.075 1.00 80.12 98 PRO A CA 1
ATOM 759 C C . PRO A 1 98 ? 14.437 -5.534 -12.952 1.00 80.12 98 PRO A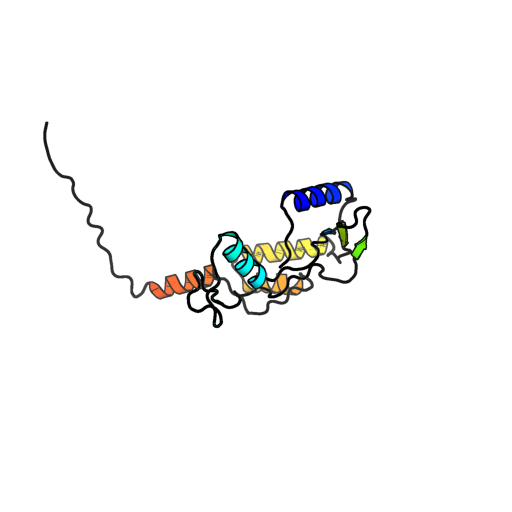 C 1
ATOM 761 O O . PRO A 1 98 ? 13.242 -5.348 -12.728 1.00 80.12 98 PRO A O 1
ATOM 764 N N . HIS A 1 99 ? 15.050 -4.988 -13.996 1.00 85.00 99 HIS A N 1
ATOM 765 C CA . HIS A 1 99 ? 14.351 -4.163 -14.970 1.00 85.00 99 HIS A CA 1
ATOM 766 C C . HIS A 1 99 ? 14.537 -4.721 -16.379 1.00 85.00 99 HIS A C 1
ATOM 768 O O . HIS A 1 99 ? 15.561 -5.321 -16.713 1.00 85.00 99 HIS A O 1
ATOM 774 N N . LEU A 1 100 ? 13.541 -4.493 -17.231 1.00 88.62 100 LEU A N 1
ATOM 775 C CA . LEU A 1 100 ? 13.659 -4.796 -18.651 1.00 88.62 100 LEU A CA 1
ATOM 776 C C . LEU A 1 100 ? 14.513 -3.722 -19.343 1.00 88.62 100 LEU A C 1
ATOM 778 O O . LEU A 1 100 ? 14.385 -2.534 -19.025 1.00 88.62 100 LEU A O 1
ATOM 782 N N . PRO A 1 101 ? 15.373 -4.092 -20.307 1.00 92.69 101 PRO A N 1
ATOM 783 C CA . PRO A 1 101 ? 16.007 -3.122 -21.189 1.00 92.69 101 PRO A CA 1
ATOM 784 C C . PRO A 1 101 ? 14.952 -2.313 -21.950 1.00 92.69 101 PRO A C 1
ATOM 786 O O . PRO A 1 101 ? 13.949 -2.867 -22.406 1.00 92.69 101 PRO A O 1
ATOM 789 N N . TRP A 1 102 ? 15.202 -1.016 -22.148 1.00 93.44 102 TRP A N 1
ATOM 790 C CA . TRP A 1 102 ? 14.243 -0.112 -22.796 1.00 93.44 102 TRP A CA 1
ATOM 791 C C . TRP A 1 102 ? 13.763 -0.611 -24.165 1.00 93.44 102 TRP A C 1
ATOM 793 O O . TRP A 1 102 ? 12.581 -0.511 -24.471 1.00 93.44 102 TRP A O 1
ATOM 803 N N . SER A 1 103 ? 14.649 -1.198 -24.973 1.00 95.00 103 SER A N 1
ATOM 804 C CA . SER A 1 103 ? 14.294 -1.740 -26.290 1.00 95.00 103 SER A CA 1
ATOM 805 C C . SER A 1 103 ? 13.238 -2.846 -26.218 1.00 95.00 103 SER A C 1
ATOM 807 O O . SER A 1 103 ? 12.333 -2.878 -27.047 1.00 95.00 103 SER A O 1
ATOM 809 N N . GLN A 1 104 ? 13.323 -3.722 -25.214 1.00 93.69 104 GLN A N 1
ATOM 810 C CA . GLN A 1 104 ? 12.347 -4.791 -24.997 1.00 93.69 104 GLN A CA 1
ATOM 811 C C . GLN A 1 104 ? 11.039 -4.227 -24.438 1.00 93.69 104 GLN A C 1
ATOM 813 O O . GLN A 1 104 ? 9.964 -4.554 -24.938 1.00 93.69 104 GLN A O 1
ATOM 818 N N . LEU A 1 105 ? 11.127 -3.333 -23.445 1.00 94.19 105 LEU A N 1
ATOM 819 C CA . LEU A 1 105 ? 9.953 -2.703 -22.842 1.00 94.19 105 LEU A CA 1
ATOM 820 C C . LEU A 1 105 ? 9.154 -1.890 -23.870 1.00 94.19 105 LEU A C 1
ATOM 822 O O . LEU A 1 105 ? 7.931 -1.981 -23.900 1.00 94.19 105 LEU A O 1
ATOM 826 N N . LYS A 1 106 ? 9.835 -1.146 -24.749 1.00 96.50 106 LYS A N 1
ATOM 827 C CA . LYS A 1 106 ? 9.205 -0.354 -25.812 1.00 96.50 106 LYS A CA 1
ATOM 828 C C . LYS A 1 106 ? 8.347 -1.220 -26.736 1.00 96.50 106 LYS A C 1
ATOM 830 O O . LYS A 1 106 ? 7.209 -0.850 -26.997 1.00 96.50 106 LYS A O 1
ATOM 835 N N . GLY A 1 107 ? 8.853 -2.380 -27.163 1.00 95.81 107 GLY A N 1
ATOM 836 C CA . GLY A 1 107 ? 8.086 -3.313 -27.995 1.00 95.81 107 GLY A CA 1
ATOM 837 C C . GLY A 1 107 ? 6.831 -3.833 -27.287 1.00 95.81 107 GLY A C 1
ATOM 838 O O . GLY A 1 107 ? 5.748 -3.838 -27.866 1.00 95.81 107 GLY A O 1
ATOM 839 N N . VAL A 1 108 ? 6.943 -4.179 -26.000 1.00 95.50 108 VAL A N 1
ATOM 840 C CA . VAL A 1 108 ? 5.778 -4.598 -25.203 1.00 95.50 108 VAL A CA 1
ATOM 841 C C . VAL A 1 108 ? 4.750 -3.473 -25.067 1.00 95.50 108 VAL A C 1
ATOM 843 O O . VAL A 1 108 ? 3.553 -3.730 -25.180 1.00 95.50 108 VAL A O 1
ATOM 846 N N . LEU A 1 109 ? 5.191 -2.233 -24.835 1.00 96.38 109 LEU A N 1
ATOM 847 C CA . LEU A 1 109 ? 4.297 -1.078 -24.732 1.00 96.38 109 LEU A CA 1
ATOM 848 C C . LEU A 1 109 ? 3.569 -0.807 -26.054 1.00 96.38 109 LEU A C 1
ATOM 850 O O . LEU A 1 109 ? 2.370 -0.546 -26.035 1.00 96.38 109 LEU A O 1
ATOM 854 N N . GLU A 1 110 ? 4.256 -0.919 -27.191 1.00 96.94 110 GLU A N 1
ATOM 855 C CA . GLU A 1 110 ? 3.638 -0.788 -28.517 1.00 96.94 110 GLU A CA 1
ATOM 856 C C . GLU A 1 110 ? 2.583 -1.884 -28.756 1.00 96.94 110 GLU A C 1
ATOM 858 O O . GLU A 1 110 ? 1.462 -1.583 -29.168 1.00 96.94 110 GLU A O 1
ATOM 863 N N . GLU A 1 111 ? 2.886 -3.144 -28.424 1.00 96.31 111 GLU A N 1
ATOM 864 C CA . GLU A 1 111 ? 1.916 -4.246 -28.496 1.00 96.31 111 GLU A CA 1
ATOM 865 C C . GLU A 1 111 ? 0.710 -4.046 -27.569 1.00 96.31 111 GLU A C 1
ATOM 867 O O . GLU A 1 111 ? -0.416 -4.398 -27.941 1.00 96.31 111 GLU A O 1
ATOM 872 N N . LEU A 1 112 ? 0.940 -3.503 -26.370 1.00 96.25 112 LEU A N 1
ATOM 873 C CA . LEU A 1 112 ? -0.106 -3.230 -25.389 1.00 96.25 112 LEU A CA 1
ATOM 874 C C . LEU A 1 112 ? -1.029 -2.115 -25.871 1.00 96.25 112 LEU A C 1
ATOM 876 O O . LEU A 1 112 ? -2.242 -2.286 -25.819 1.00 96.25 112 LEU A O 1
ATOM 880 N N . LEU A 1 113 ? -0.477 -1.015 -26.386 1.00 96.31 113 LEU A N 1
ATOM 881 C CA . LEU A 1 113 ? -1.267 0.087 -26.939 1.00 96.31 113 LEU A CA 1
ATOM 882 C C . LEU A 1 113 ? -2.150 -0.388 -28.099 1.00 96.31 113 LEU A C 1
ATOM 884 O O . LEU A 1 113 ? -3.348 -0.132 -28.086 1.00 96.31 113 LEU A O 1
ATOM 888 N N . LEU A 1 114 ? -1.605 -1.191 -29.021 1.00 96.81 114 LEU A N 1
ATOM 889 C CA . LEU A 1 114 ? -2.392 -1.785 -30.109 1.00 96.81 114 LEU A CA 1
ATOM 890 C C . LEU A 1 114 ? -3.523 -2.693 -29.601 1.00 96.81 114 LEU A C 1
ATOM 892 O O . LEU A 1 114 ? -4.602 -2.725 -30.189 1.00 96.81 114 LEU A O 1
ATOM 896 N N . ALA A 1 115 ? -3.286 -3.453 -28.527 1.00 94.44 115 ALA A N 1
ATOM 897 C CA . ALA A 1 115 ? -4.322 -4.282 -27.914 1.00 94.44 115 ALA A CA 1
ATOM 898 C C . ALA A 1 115 ? -5.425 -3.426 -27.272 1.00 94.44 115 ALA A C 1
ATOM 900 O O . ALA A 1 115 ? -6.603 -3.745 -27.416 1.00 94.44 115 ALA A O 1
ATOM 901 N N . LEU A 1 116 ? -5.054 -2.337 -26.596 1.00 92.88 116 LEU A N 1
ATOM 902 C CA . LEU A 1 116 ? -5.999 -1.419 -25.961 1.00 92.88 116 LEU A CA 1
ATOM 903 C C . LEU A 1 116 ? -6.844 -0.663 -26.994 1.00 92.88 116 LEU A C 1
ATOM 905 O O . LEU A 1 116 ? -8.060 -0.603 -26.830 1.00 92.88 116 LEU A O 1
ATOM 909 N N . ASP A 1 117 ? -6.239 -0.176 -28.081 1.00 94.94 117 ASP A N 1
ATOM 910 C CA . ASP A 1 117 ? -6.950 0.505 -29.175 1.00 94.94 117 ASP A CA 1
ATOM 911 C C . ASP A 1 117 ? -7.962 -0.419 -29.871 1.00 94.94 117 ASP A C 1
ATOM 913 O O . ASP A 1 117 ? -9.034 0.012 -30.298 1.00 94.94 117 ASP A O 1
ATOM 917 N N . ALA A 1 118 ? -7.647 -1.714 -29.947 1.00 93.62 118 ALA A N 1
ATOM 918 C CA . ALA A 1 118 ? -8.540 -2.741 -30.472 1.00 93.62 118 ALA A CA 1
ATOM 919 C C . ALA A 1 118 ? -9.543 -3.284 -29.434 1.00 93.62 118 ALA A C 1
ATOM 921 O O . ALA A 1 118 ? -10.329 -4.173 -29.766 1.00 93.62 118 ALA A O 1
ATOM 922 N N . PHE A 1 119 ? -9.517 -2.793 -28.186 1.00 90.31 119 PHE A N 1
ATOM 923 C CA . PHE A 1 119 ? -10.271 -3.338 -27.047 1.00 90.31 119 PHE A CA 1
ATOM 924 C C . PHE A 1 119 ? -10.052 -4.850 -26.819 1.00 90.31 119 PHE A C 1
ATOM 926 O O . PHE A 1 119 ? -10.916 -5.553 -26.290 1.00 90.31 119 PHE A O 1
ATOM 933 N N . ASP A 1 120 ? -8.881 -5.373 -27.189 1.00 90.19 120 ASP A N 1
ATOM 934 C CA . ASP A 1 120 ? -8.492 -6.766 -26.975 1.00 90.19 120 ASP A CA 1
ATOM 935 C C . ASP A 1 120 ? -7.955 -6.959 -25.548 1.00 90.19 120 ASP A C 1
ATOM 937 O O . ASP A 1 120 ? -6.748 -7.026 -25.282 1.00 90.19 120 ASP A O 1
ATOM 941 N N . CYS A 1 121 ? -8.888 -7.049 -24.597 1.00 87.88 121 CYS A N 1
ATOM 942 C CA . CYS A 1 121 ? -8.572 -7.242 -23.183 1.00 87.88 121 CYS A CA 1
ATOM 943 C C . CYS A 1 121 ? -7.799 -8.544 -22.922 1.00 87.88 121 CYS A C 1
ATOM 945 O O . CYS A 1 121 ? -6.996 -8.602 -21.992 1.00 87.88 121 CYS A O 1
ATOM 947 N N . ALA A 1 122 ? -8.022 -9.588 -23.729 1.00 88.38 122 ALA A N 1
ATOM 948 C CA . ALA A 1 122 ? -7.334 -10.865 -23.571 1.00 88.38 122 ALA A CA 1
ATOM 949 C C . ALA A 1 122 ? -5.846 -10.723 -23.909 1.00 88.38 122 ALA A C 1
ATOM 951 O O . ALA A 1 122 ? -4.987 -11.165 -23.140 1.00 88.38 122 ALA A O 1
ATOM 952 N N . LYS A 1 123 ? -5.526 -10.051 -25.019 1.00 91.38 123 LYS A N 1
ATOM 953 C CA . LYS A 1 123 ? -4.142 -9.760 -25.400 1.00 91.38 123 LYS A CA 1
ATOM 954 C C . LYS A 1 123 ? -3.460 -8.830 -24.401 1.00 91.38 123 LYS A C 1
ATOM 956 O O . LYS A 1 123 ? -2.344 -9.137 -23.985 1.00 91.38 123 LYS A O 1
ATOM 961 N N . ALA A 1 124 ? -4.128 -7.765 -23.955 1.00 92.25 124 ALA A N 1
ATOM 962 C CA . ALA A 1 124 ? -3.589 -6.865 -22.932 1.00 92.25 124 ALA A CA 1
ATOM 963 C C . ALA A 1 124 ? -3.265 -7.613 -21.625 1.00 92.25 124 ALA A C 1
ATOM 965 O O . ALA A 1 124 ? -2.166 -7.494 -21.084 1.00 92.25 124 ALA A O 1
ATOM 966 N N . HIS A 1 125 ? -4.185 -8.461 -21.162 1.00 90.19 125 HIS A N 1
ATOM 967 C CA . HIS A 1 125 ? -3.987 -9.282 -19.970 1.00 90.19 125 HIS A CA 1
ATOM 968 C C . HIS A 1 125 ? -2.817 -10.270 -20.124 1.00 90.19 125 HIS A C 1
ATOM 970 O O . HIS A 1 125 ? -1.974 -10.383 -19.233 1.00 90.19 125 HIS A O 1
ATOM 976 N N . ASN A 1 126 ? -2.709 -10.947 -21.272 1.00 91.06 126 ASN A N 1
ATOM 977 C CA . ASN A 1 126 ? -1.597 -11.861 -21.557 1.00 91.06 126 ASN A CA 1
ATOM 978 C C . ASN A 1 126 ? -0.242 -11.140 -21.619 1.00 91.06 126 ASN A C 1
ATOM 980 O O . ASN A 1 126 ? 0.758 -11.677 -21.139 1.00 91.06 126 ASN A O 1
ATOM 984 N N . LEU A 1 127 ? -0.202 -9.922 -22.169 1.00 93.12 127 LEU A N 1
ATOM 985 C CA . LEU A 1 127 ? 1.002 -9.089 -22.181 1.00 93.12 127 LEU A CA 1
ATOM 986 C C . LEU A 1 127 ? 1.460 -8.754 -20.760 1.00 93.12 127 LEU A C 1
ATOM 988 O O . LEU A 1 127 ? 2.647 -8.897 -20.462 1.00 93.12 127 LEU A O 1
ATOM 992 N N . LEU A 1 128 ? 0.532 -8.384 -19.874 1.00 91.75 128 LEU A N 1
ATOM 993 C CA . LEU A 1 128 ? 0.837 -8.114 -18.468 1.00 91.75 128 LEU A CA 1
ATOM 994 C C . LEU A 1 128 ? 1.363 -9.362 -17.750 1.00 91.75 128 LEU A C 1
ATOM 996 O O . LEU A 1 128 ? 2.414 -9.287 -17.121 1.00 91.75 128 LEU A O 1
ATOM 1000 N N . MET A 1 129 ? 0.703 -10.517 -17.904 1.00 90.94 129 MET A N 1
ATOM 1001 C CA . MET A 1 129 ? 1.151 -11.780 -17.291 1.00 90.94 129 MET A CA 1
ATOM 1002 C C . MET A 1 129 ? 2.539 -12.224 -17.759 1.00 90.94 129 MET A C 1
ATOM 1004 O O . MET A 1 129 ? 3.301 -12.783 -16.976 1.00 90.94 129 MET A O 1
ATOM 1008 N N . ARG A 1 130 ? 2.881 -11.986 -19.030 1.00 90.06 130 ARG A N 1
ATOM 1009 C CA . ARG A 1 130 ? 4.195 -12.349 -19.577 1.00 90.06 130 ARG A CA 1
ATOM 1010 C C . ARG A 1 130 ? 5.305 -11.393 -19.135 1.00 90.06 130 ARG A C 1
ATOM 1012 O O . ARG A 1 130 ? 6.451 -11.817 -19.033 1.00 90.06 130 ARG A O 1
ATOM 1019 N N . THR A 1 131 ? 4.982 -10.117 -18.936 1.00 90.12 131 THR A N 1
ATOM 1020 C CA . THR A 1 131 ? 5.987 -9.050 -18.789 1.00 90.12 131 THR A CA 1
ATOM 1021 C C . THR A 1 131 ? 6.222 -8.654 -17.334 1.00 90.12 131 THR A C 1
ATOM 1023 O O . THR A 1 131 ? 7.352 -8.348 -16.960 1.00 90.12 131 THR A O 1
ATOM 1026 N N . VAL A 1 132 ? 5.176 -8.640 -16.506 1.00 87.81 132 VAL A N 1
ATOM 1027 C CA . VAL A 1 132 ? 5.266 -8.199 -15.111 1.00 87.81 132 VAL A CA 1
ATOM 1028 C C . VAL A 1 132 ? 5.614 -9.388 -14.224 1.00 87.81 132 VAL A C 1
ATOM 1030 O O . VAL A 1 132 ? 4.764 -10.214 -13.887 1.00 87.81 132 VAL A O 1
ATOM 1033 N N . THR A 1 133 ? 6.880 -9.466 -13.821 1.00 80.69 133 THR A N 1
ATOM 1034 C CA . THR A 1 133 ? 7.356 -10.473 -12.869 1.00 80.69 133 THR A CA 1
ATOM 1035 C C . THR A 1 133 ? 6.534 -10.412 -11.579 1.00 80.69 133 THR A C 1
ATOM 1037 O O . THR A 1 133 ? 6.402 -9.359 -10.966 1.00 80.69 133 THR A O 1
ATOM 1040 N N . GLY A 1 134 ? 5.962 -11.545 -11.168 1.00 79.00 134 GLY A N 1
ATOM 1041 C CA . GLY A 1 134 ? 5.150 -11.643 -9.949 1.00 79.00 134 GLY A CA 1
ATOM 1042 C C . GLY A 1 134 ? 3.657 -11.346 -10.130 1.00 79.00 134 GLY A C 1
ATOM 1043 O O . GLY A 1 134 ? 2.885 -11.623 -9.213 1.00 79.00 134 GLY A O 1
ATOM 1044 N N . TYR A 1 135 ? 3.209 -10.878 -11.301 1.00 85.12 135 TYR A N 1
ATOM 1045 C CA . TYR A 1 135 ? 1.777 -10.733 -11.567 1.00 85.12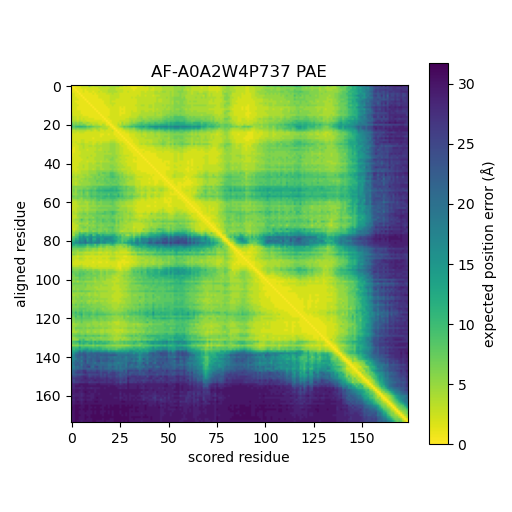 135 TYR A CA 1
ATOM 1046 C C . TYR A 1 135 ? 1.124 -12.102 -11.793 1.00 85.12 135 TYR A C 1
ATOM 1048 O O . TYR A 1 135 ? 1.321 -12.753 -12.819 1.00 85.12 135 TYR A O 1
ATOM 1056 N N . ARG A 1 136 ? 0.343 -12.549 -10.805 1.00 79.12 136 ARG A N 1
ATOM 1057 C CA . ARG A 1 136 ? -0.431 -13.796 -10.840 1.00 79.12 136 ARG A CA 1
ATOM 1058 C C . ARG A 1 136 ? -1.886 -13.487 -10.494 1.00 79.12 136 ARG A C 1
ATOM 1060 O O . ARG A 1 136 ? -2.207 -13.386 -9.312 1.00 79.12 136 ARG A O 1
ATOM 1067 N N . PRO A 1 137 ? -2.761 -13.283 -11.488 1.00 76.75 137 PRO A N 1
ATOM 1068 C CA . PRO A 1 137 ? -4.162 -13.007 -11.213 1.00 76.75 137 PRO A CA 1
ATOM 1069 C C . PRO A 1 137 ? -4.820 -14.238 -10.569 1.00 76.75 137 PRO A C 1
ATOM 1071 O O . PRO A 1 137 ? -4.789 -15.332 -11.127 1.00 76.75 137 PRO A O 1
ATOM 1074 N N . GLU A 1 138 ? -5.419 -14.061 -9.389 1.00 67.12 138 GLU A N 1
ATOM 1075 C CA . GLU A 1 138 ? -6.119 -15.134 -8.654 1.00 67.12 138 GLU A CA 1
ATOM 1076 C C . GLU A 1 138 ? -7.445 -15.548 -9.316 1.00 67.12 138 GLU A C 1
ATOM 1078 O O . GLU A 1 138 ? -8.009 -16.595 -9.008 1.00 67.12 138 GLU A O 1
ATOM 1083 N N . SER A 1 139 ? -7.957 -14.736 -10.243 1.00 65.50 139 SER A N 1
ATOM 1084 C CA . SER A 1 139 ? -9.189 -15.002 -10.986 1.00 65.50 139 SER A CA 1
ATOM 1085 C C . SER A 1 139 ? -9.066 -14.512 -12.429 1.00 65.50 139 SER A C 1
ATOM 1087 O O . SER A 1 139 ? -8.210 -13.684 -12.733 1.00 65.50 139 SER A O 1
ATOM 1089 N N . GLY A 1 140 ? -9.905 -15.040 -13.329 1.00 64.38 140 GLY A N 1
ATOM 1090 C CA . GLY A 1 140 ? -9.972 -14.567 -14.717 1.00 64.38 140 GLY A CA 1
ATOM 1091 C C . GLY A 1 140 ? -10.365 -13.088 -14.813 1.00 64.38 140 GLY A C 1
ATOM 1092 O O . GLY A 1 140 ? -10.725 -12.474 -13.815 1.00 64.38 140 GLY A O 1
ATOM 1093 N N . LEU A 1 141 ? -10.314 -12.512 -16.017 1.00 65.31 141 LEU A N 1
ATOM 1094 C CA . LEU A 1 141 ? -10.584 -11.089 -16.259 1.00 65.31 141 LEU A CA 1
ATOM 1095 C C . LEU A 1 141 ? -11.908 -10.626 -15.608 1.00 65.31 141 LEU A C 1
ATOM 1097 O O . LEU A 1 141 ? -12.995 -10.912 -16.113 1.00 65.31 141 LEU A O 1
ATOM 1101 N N . GL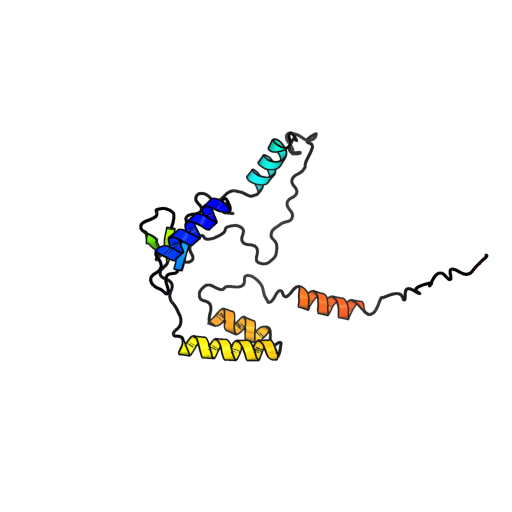N A 1 142 ? -11.809 -9.887 -14.499 1.00 62.59 142 GLN A N 1
ATOM 1102 C CA . GLN A 1 142 ? -12.941 -9.263 -13.810 1.00 62.59 142 GLN A CA 1
ATOM 1103 C C . GLN A 1 142 ? -13.003 -7.776 -14.151 1.00 62.59 142 GLN A C 1
ATOM 1105 O O . GLN A 1 142 ? -12.648 -6.916 -13.349 1.00 62.59 142 GLN A O 1
ATOM 1110 N N . ASP A 1 143 ? -13.453 -7.456 -15.359 1.00 66.75 143 ASP A N 1
ATOM 1111 C CA . ASP A 1 143 ? -13.764 -6.072 -15.702 1.00 66.75 143 ASP A CA 1
ATOM 1112 C C . ASP A 1 143 ? -15.210 -5.765 -15.285 1.00 66.75 143 ASP A C 1
ATOM 1114 O O . ASP A 1 143 ? -16.166 -6.113 -15.976 1.00 66.75 143 ASP A O 1
ATOM 1118 N N . LEU A 1 144 ? -15.383 -5.127 -14.123 1.00 63.91 144 LEU A N 1
ATOM 1119 C CA . LEU A 1 144 ? -16.701 -4.758 -13.595 1.00 63.91 144 LEU A CA 1
ATOM 1120 C C . LEU A 1 144 ? -17.431 -3.730 -14.475 1.00 63.91 144 LEU A C 1
ATOM 1122 O O . LEU A 1 144 ? -18.663 -3.711 -14.477 1.00 63.91 144 LEU A O 1
ATOM 1126 N N . VAL A 1 145 ? -16.707 -2.895 -15.226 1.00 64.38 145 VAL A N 1
ATOM 1127 C CA . VAL A 1 145 ? -17.290 -1.914 -16.156 1.00 64.38 145 VAL A CA 1
ATOM 1128 C C . VAL A 1 145 ? -17.810 -2.636 -17.398 1.00 64.38 145 VAL A C 1
ATOM 1130 O O . VAL A 1 145 ? -18.960 -2.435 -17.789 1.00 64.38 145 VAL A O 1
ATOM 1133 N N . TRP A 1 146 ? -17.020 -3.551 -17.956 1.00 61.25 146 TRP A N 1
ATOM 1134 C CA . TRP A 1 146 ? -17.415 -4.425 -19.062 1.00 61.25 146 TRP A CA 1
ATOM 1135 C C . TRP A 1 146 ? -18.556 -5.379 -18.689 1.00 61.25 146 TRP A C 1
ATOM 1137 O O . TRP A 1 146 ? -19.524 -5.522 -19.440 1.00 61.25 146 TRP A O 1
ATOM 1147 N N . LEU A 1 147 ? -18.490 -6.001 -17.507 1.00 61.97 147 LEU A N 1
ATOM 1148 C CA . LEU A 1 147 ? -19.539 -6.879 -16.980 1.00 61.97 147 LEU A CA 1
ATOM 1149 C C . LEU A 1 147 ? -20.841 -6.104 -16.743 1.00 61.97 147 LEU A C 1
ATOM 1151 O O . LEU A 1 147 ? -21.908 -6.592 -17.123 1.00 61.97 147 LEU A O 1
ATOM 1155 N N . ARG A 1 148 ? -20.767 -4.873 -16.209 1.00 59.97 148 ARG A N 1
ATOM 1156 C CA . ARG A 1 148 ? -21.929 -3.971 -16.129 1.00 59.97 148 ARG A CA 1
ATOM 1157 C C . ARG A 1 148 ? -22.452 -3.586 -17.508 1.00 59.97 148 ARG A C 1
ATOM 1159 O O . ARG A 1 148 ? -23.665 -3.560 -17.686 1.00 59.97 148 ARG A O 1
ATOM 1166 N N . GLY A 1 149 ? -21.581 -3.335 -18.485 1.00 59.22 149 GLY A N 1
ATOM 1167 C CA . GLY A 1 149 ? -21.967 -3.057 -19.871 1.00 59.22 149 GLY A CA 1
ATOM 1168 C C . GLY A 1 149 ? -22.745 -4.213 -20.508 1.00 59.22 149 GLY A C 1
ATOM 1169 O O . GLY A 1 149 ? -23.821 -3.999 -21.070 1.00 59.22 149 GLY A O 1
ATOM 1170 N N . LYS A 1 150 ? -22.269 -5.456 -20.342 1.00 55.44 150 LYS A N 1
ATOM 1171 C CA . LYS A 1 150 ? -22.987 -6.668 -20.777 1.00 55.44 150 LYS A CA 1
ATOM 1172 C C . LYS A 1 150 ? -24.312 -6.872 -20.039 1.00 55.44 150 LYS A C 1
ATOM 1174 O O . LYS A 1 150 ? -25.303 -7.209 -20.682 1.00 55.44 150 LYS A O 1
ATOM 1179 N N . GLN A 1 151 ? -24.360 -6.649 -18.723 1.00 55.16 151 GLN A N 1
ATOM 1180 C CA . GLN A 1 151 ? -25.608 -6.733 -17.953 1.00 55.16 151 GLN A CA 1
ATOM 1181 C C . GLN A 1 151 ? -26.616 -5.656 -18.368 1.00 55.16 151 GLN A C 1
ATOM 1183 O O . GLN A 1 151 ? -27.788 -5.968 -18.538 1.00 55.16 151 GLN A O 1
ATOM 1188 N N . ALA A 1 152 ? -26.177 -4.417 -18.603 1.00 53.00 152 ALA A N 1
ATOM 1189 C CA . ALA A 1 152 ? -27.037 -3.335 -19.079 1.00 53.00 152 ALA A CA 1
ATOM 1190 C C . ALA A 1 152 ? -27.599 -3.614 -20.485 1.00 53.00 152 ALA A C 1
ATOM 1192 O O . ALA A 1 152 ? -28.753 -3.292 -20.758 1.00 53.00 152 ALA A O 1
ATOM 1193 N N . LEU A 1 153 ? -26.817 -4.256 -21.362 1.00 51.22 153 LEU A N 1
ATOM 1194 C CA . LEU A 1 153 ? -27.280 -4.744 -22.667 1.00 51.22 153 LEU A CA 1
ATOM 1195 C C . LEU A 1 153 ? -28.284 -5.901 -22.535 1.00 51.22 153 LEU A C 1
ATOM 1197 O O . LEU A 1 153 ? -29.284 -5.909 -23.247 1.00 51.22 153 LEU A O 1
ATOM 1201 N N . ALA A 1 154 ? -28.070 -6.830 -21.598 1.00 49.03 154 ALA A N 1
ATOM 1202 C CA . ALA A 1 154 ? -29.005 -7.920 -21.309 1.00 49.03 154 ALA A CA 1
ATOM 1203 C C . ALA A 1 154 ? -30.313 -7.437 -20.642 1.00 49.03 154 ALA A C 1
ATOM 1205 O O . ALA A 1 154 ? -31.366 -8.036 -20.841 1.00 49.03 154 ALA A O 1
ATOM 1206 N N . PHE A 1 155 ? -30.275 -6.328 -19.896 1.00 46.22 155 PHE A N 1
ATOM 1207 C CA . PHE A 1 155 ? -31.436 -5.762 -19.197 1.00 46.22 155 PHE A CA 1
ATOM 1208 C C . PHE A 1 155 ? -32.361 -4.923 -20.101 1.00 46.22 155 PHE A C 1
ATOM 1210 O O . PHE A 1 155 ? -33.473 -4.581 -19.697 1.00 46.22 155 PHE A O 1
ATOM 1217 N N . ARG A 1 156 ? -31.964 -4.625 -21.351 1.00 44.03 156 ARG A N 1
ATOM 1218 C CA . ARG A 1 156 ? -32.791 -3.857 -22.307 1.00 44.03 156 ARG A CA 1
ATOM 1219 C C . ARG A 1 156 ? -34.091 -4.555 -22.740 1.00 44.03 156 ARG A C 1
ATOM 1221 O O . ARG A 1 156 ? -34.905 -3.914 -23.392 1.00 4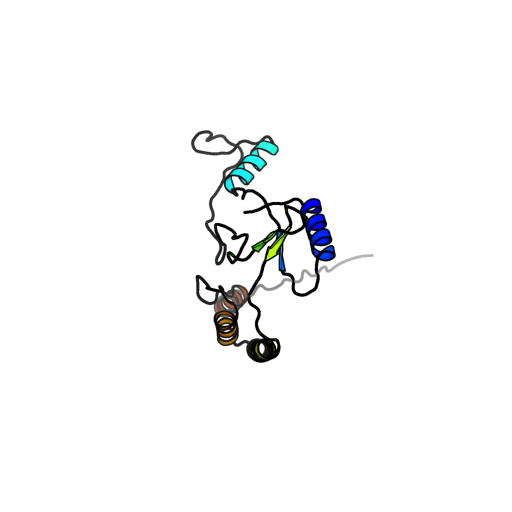4.03 156 ARG A O 1
ATOM 1228 N N . GLY A 1 157 ? -34.316 -5.819 -22.370 1.00 46.34 157 GLY A N 1
ATOM 1229 C CA . GLY A 1 157 ? -35.564 -6.537 -22.660 1.00 46.34 157 GLY A CA 1
ATOM 1230 C C . GLY A 1 157 ? -36.757 -6.184 -21.758 1.00 46.34 157 GLY A C 1
ATOM 1231 O O . GLY A 1 157 ? -37.884 -6.442 -22.158 1.00 46.34 157 GLY A O 1
ATOM 1232 N N . ASN A 1 158 ? -36.537 -5.581 -20.578 1.00 50.31 158 ASN A N 1
ATOM 1233 C CA . ASN A 1 158 ? -37.579 -5.413 -19.545 1.00 50.31 158 ASN A CA 1
ATOM 1234 C C . ASN A 1 158 ? -37.723 -3.975 -19.005 1.00 50.31 158 ASN A C 1
ATOM 1236 O O . ASN A 1 158 ? -38.235 -3.773 -17.903 1.00 50.31 158 ASN A O 1
ATOM 1240 N N . VAL A 1 159 ? -37.274 -2.952 -19.737 1.00 47.00 159 VAL A N 1
ATOM 1241 C CA . VAL A 1 159 ? -37.405 -1.564 -19.264 1.00 47.00 159 VAL A CA 1
ATOM 1242 C C . VAL A 1 159 ? -38.785 -1.023 -19.643 1.00 47.00 159 VAL A C 1
ATOM 1244 O O . VAL A 1 159 ? -39.040 -0.711 -20.803 1.00 47.00 159 VAL A O 1
ATOM 1247 N N . ALA A 1 160 ? -39.685 -0.921 -18.661 1.00 51.81 160 ALA A N 1
ATOM 1248 C CA . ALA A 1 160 ? -40.965 -0.240 -18.823 1.00 51.81 160 ALA A CA 1
ATOM 1249 C C . ALA A 1 160 ? -40.743 1.242 -19.177 1.00 51.81 160 ALA A C 1
ATOM 1251 O O . ALA A 1 160 ? -39.944 1.935 -18.544 1.00 51.81 160 ALA A O 1
ATOM 1252 N N . HIS A 1 161 ? -41.455 1.720 -20.197 1.00 41.28 161 HIS A N 1
ATOM 1253 C CA . HIS A 1 161 ? -41.394 3.104 -20.656 1.00 41.28 161 HIS A CA 1
ATOM 1254 C C . HIS A 1 161 ? -41.999 4.028 -19.586 1.00 41.28 161 HIS A C 1
ATOM 1256 O O . HIS A 1 161 ? -43.191 3.958 -19.300 1.00 41.28 161 HIS A O 1
ATOM 1262 N N . LEU A 1 162 ? -41.183 4.898 -18.990 1.00 42.31 162 LEU A N 1
ATOM 1263 C CA . LEU A 1 162 ? -41.661 5.972 -18.119 1.00 42.31 162 LEU A CA 1
ATOM 1264 C C . LEU A 1 162 ? -42.011 7.184 -18.986 1.00 42.31 162 LEU A C 1
ATOM 1266 O O . LEU A 1 162 ? -41.125 7.857 -19.516 1.00 42.31 162 LEU A O 1
ATOM 1270 N N . GLU A 1 163 ? -43.306 7.461 -19.142 1.00 39.12 163 GLU A N 1
ATOM 1271 C CA . GLU A 1 163 ? -43.766 8.721 -19.724 1.00 39.12 163 GLU A CA 1
ATOM 1272 C C . GLU A 1 163 ? -43.424 9.871 -18.774 1.00 39.12 163 GLU A C 1
ATOM 1274 O O . GLU A 1 163 ? -43.949 9.985 -17.665 1.00 39.12 163 GLU A O 1
ATOM 1279 N N . THR A 1 164 ? -42.525 10.749 -19.211 1.00 42.09 164 THR A N 1
ATOM 1280 C CA . THR A 1 164 ? -42.227 11.976 -18.476 1.00 42.09 164 THR A CA 1
ATOM 1281 C C . THR A 1 164 ? -43.369 12.964 -18.693 1.00 42.09 164 THR A C 1
ATOM 1283 O O . THR A 1 164 ? -43.450 13.657 -19.705 1.00 42.09 164 THR A O 1
ATOM 1286 N N . HIS A 1 165 ? -44.285 13.032 -17.728 1.00 40.19 165 HIS A N 1
ATOM 1287 C CA . HIS A 1 165 ? -45.299 14.078 -17.687 1.00 40.19 165 HIS A CA 1
ATOM 1288 C C . HIS A 1 165 ? -44.607 15.421 -17.401 1.00 40.19 165 HIS A C 1
ATOM 1290 O O . HIS A 1 165 ? -44.316 15.768 -16.256 1.00 40.19 165 HIS A O 1
ATOM 1296 N N . ARG A 1 166 ? -44.311 16.196 -18.453 1.00 40.31 166 ARG A N 1
ATOM 1297 C CA . ARG A 1 166 ? -43.999 17.623 -18.302 1.00 40.31 166 ARG A CA 1
ATOM 1298 C C . ARG A 1 166 ? -45.238 18.303 -17.723 1.00 40.31 166 ARG A C 1
ATOM 1300 O O . ARG A 1 166 ? -46.209 18.537 -18.439 1.00 40.31 166 ARG A O 1
ATOM 1307 N N . MET A 1 167 ? -45.189 18.634 -16.434 1.00 37.72 167 MET A N 1
ATOM 1308 C CA . MET A 1 167 ? -46.140 19.542 -15.795 1.00 37.72 167 MET A CA 1
ATOM 1309 C C . MET A 1 167 ? -46.178 20.856 -16.585 1.00 37.72 167 MET A C 1
ATOM 1311 O O . MET A 1 167 ? -45.229 21.641 -16.564 1.00 37.72 167 MET A O 1
ATOM 1315 N N . ARG A 1 168 ? -47.284 21.091 -17.298 1.00 42.84 168 ARG A N 1
ATOM 1316 C CA . ARG A 1 168 ? -47.673 22.427 -17.752 1.00 42.84 168 ARG A CA 1
ATOM 1317 C C . ARG A 1 168 ? -47.910 23.276 -16.505 1.00 42.84 168 ARG A C 1
ATOM 1319 O O . ARG A 1 168 ? -48.933 23.116 -15.849 1.00 42.84 168 ARG A O 1
ATOM 1326 N N . GLN A 1 169 ? -47.009 24.205 -16.205 1.00 40.28 169 GLN A N 1
ATOM 1327 C CA . GLN A 1 169 ? -47.422 25.418 -15.508 1.00 40.28 169 GLN A CA 1
ATOM 1328 C C . GLN A 1 169 ? -48.061 26.334 -16.547 1.00 40.28 169 GLN A C 1
ATOM 1330 O O . GLN A 1 169 ? -47.385 27.025 -17.304 1.00 40.28 169 GLN A O 1
ATOM 1335 N N . SER A 1 170 ? -49.384 26.268 -16.622 1.00 40.25 170 SER A N 1
ATOM 1336 C CA . SER A 1 170 ? -50.208 27.301 -17.232 1.00 40.25 170 SER A CA 1
ATOM 1337 C C . SER A 1 170 ? -50.850 28.131 -16.125 1.00 40.25 170 SER A C 1
ATOM 1339 O O . SER A 1 170 ? -51.469 27.548 -15.235 1.00 40.25 170 SER A O 1
ATOM 1341 N N . ASN A 1 171 ? -50.770 29.458 -16.312 1.00 36.09 171 ASN A N 1
ATOM 1342 C CA . ASN A 1 171 ? -51.680 30.515 -15.840 1.00 36.09 171 ASN A CA 1
ATOM 1343 C C . ASN A 1 171 ? -51.414 31.110 -14.437 1.00 36.09 171 ASN A C 1
ATOM 1345 O O . ASN A 1 171 ? -51.101 30.372 -13.518 1.00 36.09 171 ASN A O 1
ATOM 1349 N N . LEU A 1 172 ? -51.565 32.419 -14.161 1.00 37.97 172 LEU A N 1
ATOM 1350 C CA . LEU A 1 172 ? -52.147 33.583 -14.869 1.00 37.97 172 LEU A CA 1
ATOM 1351 C C . LEU A 1 172 ? -51.850 34.871 -14.031 1.00 37.97 172 LEU A C 1
ATOM 1353 O O . LEU A 1 172 ? -51.788 34.748 -12.811 1.00 37.97 172 LEU A O 1
ATOM 1357 N N . LEU A 1 173 ? -51.837 36.058 -14.676 1.00 37.06 173 LEU A N 1
ATOM 1358 C CA . LEU A 1 173 ? -52.123 37.431 -14.146 1.00 37.06 173 LEU A CA 1
ATOM 1359 C C . LEU A 1 173 ? -51.071 38.056 -13.190 1.00 37.06 173 LEU A C 1
ATOM 1361 O O . LEU A 1 173 ? -50.656 37.421 -12.231 1.00 37.06 173 LEU A O 1
ATOM 1365 N N . ASN A 1 174 ? -50.565 39.287 -13.357 1.00 35.66 174 ASN A N 1
ATOM 1366 C CA . ASN A 1 174 ? -51.056 40.533 -13.971 1.00 35.66 174 ASN A CA 1
ATOM 1367 C C . ASN A 1 174 ? -50.010 41.170 -14.895 1.00 35.66 174 ASN A C 1
ATOM 1369 O O . ASN A 1 174 ? -48.803 40.995 -14.615 1.00 35.66 174 ASN A O 1
#

Sequence (174 aa):
RYFMTIPEASQLVLQAGSMAKGGDVFVLDMGKPVKIEDLARRMIHLMGLTVKDERNPDGDIEIVYTGLRPAEKLYEELLIGTNVTGTEHPMIMRAIEPHLPWSQLKGVLEELLLALDAFDCAKAHNLLMRTVTGYRPESGLQDLVWLRGKQALAFRGNVAHLETHRMRQSNLLN

Mean predicted aligned error: 11.72 Å

Radius of gyration: 26.16 Å; Cα contacts (8 Å, |Δi|>4): 119; chains: 1; bounding box: 73×56×56 Å

Solvent-accessible surface area (backbone atoms only — not comparable to full-atom values): 11306 Å² total; per-residue (Å²): 72,71,67,75,55,70,69,59,53,53,52,52,51,53,52,52,59,73,70,55,87,72,92,70,41,76,41,71,65,53,78,73,68,46,57,67,67,61,49,54,54,50,52,41,47,74,73,76,42,42,65,28,43,96,91,35,77,86,33,76,43,73,83,80,86,86,74,80,58,91,93,54,71,92,65,79,75,90,60,99,68,86,54,66,42,84,52,98,45,94,50,39,31,37,46,68,74,92,76,77,58,65,76,60,48,50,53,53,51,54,55,37,51,56,21,57,78,67,68,35,60,68,58,36,50,52,50,46,52,74,66,40,86,86,56,71,76,94,61,75,94,79,52,65,68,59,50,48,49,53,49,56,62,66,50,67,82,73,70,79,85,78,79,79,80,77,78,78,89,74,88,81,90,133